Protein AF-A0A4R6TT66-F1 (afdb_monomer_lite)

Structure (mmCIF, N/CA/C/O backbone):
data_AF-A0A4R6TT66-F1
#
_entry.id   AF-A0A4R6TT66-F1
#
loop_
_atom_site.group_PDB
_atom_site.id
_atom_site.type_symbol
_atom_site.label_atom_id
_atom_site.label_alt_id
_atom_site.label_comp_id
_atom_site.label_asym_id
_atom_site.label_entity_id
_atom_site.label_seq_id
_atom_site.pdbx_PDB_ins_code
_atom_site.Cartn_x
_atom_site.Cartn_y
_atom_site.Cartn_z
_atom_site.occupancy
_atom_site.B_iso_or_equiv
_atom_site.auth_seq_id
_atom_site.auth_comp_id
_atom_site.auth_asym_id
_atom_site.auth_atom_id
_atom_site.pdbx_PDB_model_num
ATOM 1 N N . MET A 1 1 ? -16.537 2.246 38.470 1.00 36.31 1 MET A N 1
ATOM 2 C CA . MET A 1 1 ? -15.810 1.200 37.714 1.00 36.31 1 MET A CA 1
ATOM 3 C C . MET A 1 1 ? -15.263 1.857 36.453 1.00 36.31 1 MET A C 1
ATOM 5 O O . MET A 1 1 ? -16.054 2.228 35.597 1.00 36.31 1 MET A O 1
ATOM 9 N N . ALA A 1 2 ? -13.960 2.130 36.379 1.00 35.03 2 ALA A N 1
ATOM 10 C CA . ALA A 1 2 ? -13.367 2.776 35.207 1.00 35.03 2 ALA A CA 1
ATOM 11 C C . ALA A 1 2 ? -13.201 1.735 34.089 1.00 35.03 2 ALA A C 1
ATOM 13 O O . ALA A 1 2 ? -12.508 0.736 34.281 1.00 35.03 2 ALA A O 1
ATOM 14 N N . ARG A 1 3 ? -13.863 1.933 32.940 1.00 43.44 3 ARG A N 1
ATOM 15 C CA . ARG A 1 3 ? -13.581 1.149 31.731 1.00 43.44 3 ARG A CA 1
ATOM 16 C C . ARG A 1 3 ? -12.180 1.531 31.260 1.00 43.44 3 ARG A C 1
ATOM 18 O O . ARG A 1 3 ? -11.924 2.688 30.946 1.00 43.44 3 ARG A O 1
ATOM 25 N N . LYS A 1 4 ? -11.267 0.563 31.256 1.00 43.03 4 LYS A N 1
ATOM 26 C CA . LYS A 1 4 ? -9.950 0.702 30.640 1.00 43.03 4 LYS A CA 1
ATOM 27 C C . LYS A 1 4 ? -10.178 0.684 29.127 1.00 43.03 4 LYS A C 1
ATOM 29 O O . LYS A 1 4 ? -10.377 -0.384 28.556 1.00 43.03 4 LYS A O 1
ATOM 34 N N . ASN A 1 5 ? -10.255 1.858 28.505 1.00 47.84 5 ASN A N 1
ATOM 35 C CA . ASN A 1 5 ? -10.297 1.959 27.049 1.00 47.84 5 ASN A CA 1
ATOM 36 C C . ASN A 1 5 ? -8.962 1.412 26.530 1.00 47.84 5 ASN A C 1
ATOM 38 O O . ASN A 1 5 ? -7.898 1.939 26.855 1.00 47.84 5 ASN A O 1
ATOM 42 N N . HIS A 1 6 ? -9.003 0.292 25.814 1.00 52.06 6 HIS A N 1
ATOM 43 C CA . HIS A 1 6 ? -7.834 -0.200 25.104 1.00 52.06 6 HIS A CA 1
ATOM 44 C C . HIS A 1 6 ? -7.572 0.774 23.955 1.00 52.06 6 HIS A C 1
ATOM 46 O O . HIS A 1 6 ? -8.389 0.882 23.048 1.00 52.06 6 HIS A O 1
ATOM 52 N N . VAL A 1 7 ? -6.461 1.504 24.030 1.00 62.00 7 VAL A N 1
ATOM 53 C CA . VAL A 1 7 ? -5.964 2.369 22.953 1.00 62.00 7 VAL A CA 1
ATOM 54 C C . VAL A 1 7 ? -5.654 1.459 21.762 1.00 62.00 7 VAL A C 1
ATOM 56 O O . VAL A 1 7 ?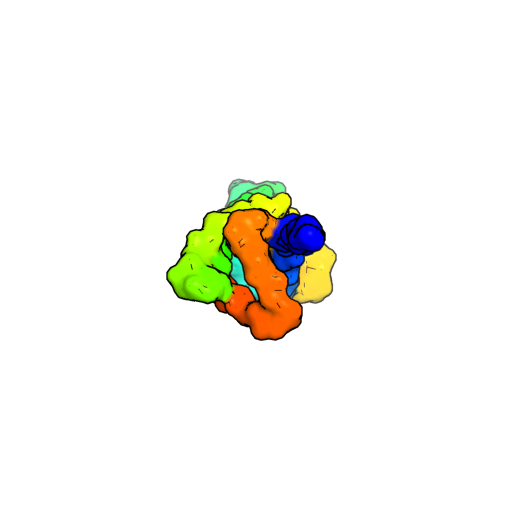 -4.687 0.697 21.788 1.00 62.00 7 VAL A O 1
ATOM 59 N N . GLY A 1 8 ? -6.543 1.449 20.770 1.00 74.88 8 GLY A N 1
ATOM 60 C CA . GLY A 1 8 ? -6.454 0.583 19.599 1.00 74.88 8 GLY A CA 1
ATOM 61 C C . GLY A 1 8 ? -5.654 1.251 18.492 1.00 74.88 8 GLY A C 1
ATOM 62 O O . GLY A 1 8 ? -6.249 1.759 17.545 1.00 74.88 8 GLY A O 1
ATOM 63 N N . VAL A 1 9 ? -4.325 1.276 18.621 1.00 85.69 9 VAL A N 1
ATOM 64 C CA . VAL A 1 9 ? -3.440 1.585 17.490 1.00 85.69 9 VAL A CA 1
ATOM 65 C C . VAL A 1 9 ? -3.181 0.292 16.731 1.00 85.69 9 VAL A C 1
ATOM 67 O O . VAL A 1 9 ? -2.760 -0.708 17.313 1.00 85.69 9 VAL A O 1
ATOM 70 N N . TYR A 1 10 ? -3.434 0.320 15.430 1.00 88.88 10 TYR A N 1
ATOM 71 C CA . TYR A 1 10 ? -3.273 -0.815 14.537 1.00 88.88 10 TYR A CA 1
ATOM 72 C C . TYR A 1 10 ? -2.259 -0.470 13.460 1.00 88.88 10 TYR A C 1
ATOM 74 O O . TYR A 1 10 ? -2.318 0.609 12.873 1.00 88.88 10 TYR A O 1
ATOM 82 N N . GLU A 1 11 ? -1.371 -1.416 13.169 1.00 93.25 11 GLU A N 1
ATOM 83 C CA . GLU A 1 11 ? -0.514 -1.389 11.992 1.00 93.25 11 GLU A CA 1
ATOM 84 C C . GLU A 1 11 ? -0.831 -2.599 11.117 1.00 93.25 11 GLU A C 1
ATOM 86 O O . GLU A 1 11 ? -0.987 -3.721 11.605 1.00 93.25 11 GLU A O 1
ATOM 91 N N . ILE A 1 12 ? -0.947 -2.357 9.815 1.00 94.06 12 ILE A N 1
ATOM 92 C CA . ILE A 1 12 ? -1.177 -3.384 8.811 1.00 94.06 12 ILE A CA 1
ATOM 93 C C . ILE A 1 12 ? -0.105 -3.290 7.732 1.00 94.06 12 ILE A C 1
ATOM 95 O O . ILE A 1 12 ? 0.129 -2.232 7.148 1.00 94.06 12 ILE A O 1
ATOM 99 N N . GLY A 1 13 ? 0.548 -4.420 7.480 1.00 93.94 13 GLY A N 1
ATOM 100 C CA . GLY A 1 13 ? 1.515 -4.585 6.405 1.00 93.94 13 GLY A CA 1
ATOM 101 C C . GLY A 1 13 ? 0.937 -5.432 5.281 1.00 93.94 13 GLY A C 1
ATOM 102 O O . GLY A 1 13 ? 0.315 -6.465 5.525 1.00 93.94 13 GLY A O 1
ATOM 103 N N . PHE A 1 14 ? 1.187 -5.009 4.049 1.00 93.50 14 PHE A N 1
ATOM 104 C CA . PHE A 1 14 ? 0.871 -5.748 2.838 1.00 93.50 14 PHE A CA 1
ATOM 105 C C . PHE A 1 14 ? 2.168 -6.190 2.172 1.00 93.50 14 PHE A C 1
ATOM 107 O O . PHE A 1 14 ? 3.144 -5.439 2.128 1.00 93.50 14 PHE A O 1
ATOM 114 N N . ARG A 1 15 ? 2.169 -7.412 1.641 1.00 93.38 15 ARG A N 1
ATOM 115 C CA . ARG A 1 15 ? 3.213 -7.905 0.745 1.00 93.38 15 ARG A CA 1
ATOM 116 C C . ARG A 1 15 ? 2.587 -8.135 -0.618 1.00 93.38 15 ARG A C 1
ATOM 118 O O . ARG A 1 15 ? 1.596 -8.860 -0.716 1.00 93.38 15 ARG A O 1
ATOM 125 N N . SER A 1 16 ? 3.176 -7.533 -1.638 1.00 93.56 16 SER A N 1
ATOM 126 C CA . SER A 1 16 ? 2.755 -7.741 -3.017 1.00 93.56 16 SER A CA 1
ATOM 127 C C . SER A 1 16 ? 3.370 -9.027 -3.563 1.00 93.56 16 SER A C 1
ATOM 129 O O . SER A 1 16 ? 4.426 -9.473 -3.109 1.00 93.56 16 SER A O 1
ATOM 131 N N . SER A 1 17 ? 2.694 -9.623 -4.540 1.00 91.56 17 SER A N 1
ATOM 132 C CA . SER A 1 17 ? 3.189 -10.771 -5.293 1.00 91.56 17 SER A CA 1
ATOM 133 C C . SER A 1 17 ? 2.924 -10.531 -6.772 1.00 91.56 17 SER A C 1
ATOM 135 O O . SER A 1 17 ? 1.815 -10.149 -7.151 1.00 91.56 17 SER A O 1
ATOM 137 N N . GLY A 1 18 ? 3.966 -10.678 -7.581 1.00 91.00 18 GLY A N 1
ATOM 138 C CA . GLY A 1 18 ? 3.940 -10.440 -9.017 1.00 91.00 18 GLY A CA 1
ATOM 139 C C . GLY A 1 18 ? 4.198 -11.693 -9.846 1.00 91.00 18 GLY A C 1
ATOM 140 O O . GLY A 1 18 ? 4.445 -12.781 -9.326 1.00 91.00 18 GLY A O 1
ATOM 141 N N . HIS A 1 19 ? 4.175 -11.516 -11.163 1.00 92.38 19 HIS A N 1
ATOM 142 C CA . HIS A 1 19 ? 4.609 -12.514 -12.132 1.00 92.38 19 HIS A CA 1
ATOM 143 C C . HIS A 1 19 ? 5.946 -12.096 -12.736 1.00 92.38 19 HIS A C 1
ATOM 145 O O . HIS A 1 19 ? 6.103 -10.958 -13.171 1.00 92.38 19 HIS A O 1
ATOM 151 N N . TYR A 1 20 ? 6.897 -13.026 -12.802 1.00 89.44 20 TYR A N 1
ATOM 152 C CA . TYR A 1 20 ? 8.265 -12.757 -13.238 1.00 89.44 20 TYR A CA 1
ATOM 153 C C . TYR A 1 20 ? 8.710 -13.799 -14.260 1.00 89.44 20 TYR A C 1
ATOM 155 O O . TYR A 1 20 ? 8.446 -14.991 -14.113 1.00 89.44 20 TYR A O 1
ATOM 163 N N . SER A 1 21 ? 9.390 -13.342 -15.305 1.00 89.69 21 SER A N 1
ATOM 164 C CA . SER A 1 21 ? 9.929 -14.172 -16.379 1.00 89.69 21 SER A CA 1
ATOM 165 C C . SER A 1 21 ? 11.199 -13.537 -16.943 1.00 89.69 21 SER A C 1
ATOM 167 O O . SER A 1 21 ? 11.502 -12.381 -16.649 1.00 89.69 21 SER A O 1
ATOM 169 N N . LEU A 1 22 ? 11.918 -14.270 -17.796 1.00 88.75 22 LEU A N 1
ATOM 170 C CA . LEU A 1 22 ? 13.087 -13.726 -18.495 1.00 88.75 22 LEU A CA 1
ATOM 171 C C . LEU A 1 22 ? 12.723 -12.549 -19.415 1.00 88.75 22 LEU A C 1
ATOM 173 O O . LEU A 1 22 ? 13.504 -11.619 -19.539 1.00 88.75 22 LEU A O 1
ATOM 177 N N . THR A 1 23 ? 11.518 -12.550 -19.989 1.00 91.75 23 THR A N 1
ATOM 178 C CA . THR A 1 23 ? 11.064 -11.524 -20.944 1.00 91.75 23 THR A CA 1
ATOM 179 C C . THR A 1 23 ? 10.435 -10.292 -20.283 1.00 91.75 23 THR A C 1
ATOM 181 O O . THR A 1 23 ? 10.089 -9.319 -20.958 1.00 91.75 23 THR A O 1
ATOM 184 N N . GLY A 1 24 ? 10.219 -10.324 -18.965 1.00 91.69 24 GLY A N 1
ATOM 185 C CA . GLY A 1 24 ? 9.571 -9.234 -18.242 1.00 91.69 24 GLY A CA 1
ATOM 186 C C . GLY A 1 24 ? 8.901 -9.655 -16.939 1.00 91.69 24 GLY A C 1
ATOM 187 O O . GLY A 1 24 ? 8.887 -10.831 -16.568 1.00 91.69 24 GLY A O 1
ATOM 188 N N . ALA A 1 25 ? 8.319 -8.672 -16.258 1.00 92.31 25 ALA A N 1
ATOM 189 C CA . ALA A 1 25 ? 7.659 -8.845 -14.973 1.00 92.31 25 ALA A CA 1
ATOM 190 C C . ALA A 1 25 ? 6.457 -7.907 -14.806 1.00 92.31 25 ALA A C 1
ATOM 192 O O . ALA A 1 25 ? 6.445 -6.798 -15.346 1.00 92.31 25 ALA A O 1
ATOM 193 N N . THR A 1 26 ? 5.470 -8.331 -14.017 1.00 94.50 26 THR A N 1
ATOM 194 C CA . THR A 1 26 ? 4.335 -7.509 -13.587 1.00 94.50 26 THR A CA 1
ATOM 195 C C . THR A 1 26 ? 4.131 -7.605 -12.080 1.00 94.50 26 THR A C 1
ATOM 197 O O . THR A 1 26 ? 4.253 -8.678 -11.494 1.00 94.50 26 THR A O 1
ATOM 200 N N . LEU A 1 27 ? 3.815 -6.481 -11.437 1.00 95.44 27 LEU A N 1
ATOM 201 C CA . LEU A 1 27 ? 3.540 -6.415 -10.003 1.00 95.44 27 LEU A CA 1
ATOM 202 C C . LEU A 1 27 ? 2.460 -5.373 -9.719 1.00 95.44 27 LEU A C 1
ATOM 204 O O . LEU A 1 27 ? 2.688 -4.174 -9.892 1.00 95.44 27 LEU A O 1
ATOM 208 N N . ILE A 1 28 ? 1.310 -5.824 -9.217 1.00 96.06 28 ILE A N 1
ATOM 209 C CA . ILE A 1 28 ? 0.300 -4.927 -8.652 1.00 96.06 28 ILE A CA 1
ATOM 210 C C . IL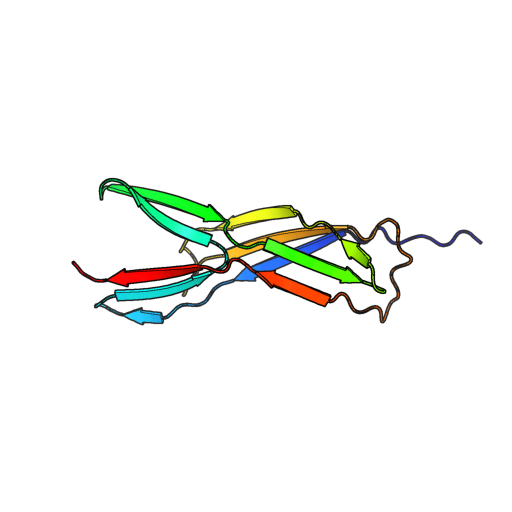E A 1 28 ? 0.698 -4.633 -7.207 1.00 96.06 28 ILE A C 1
ATOM 212 O O . ILE A 1 28 ? 0.766 -5.547 -6.386 1.00 96.06 28 ILE A O 1
ATOM 216 N N . SER A 1 29 ? 0.965 -3.366 -6.903 1.00 96.62 29 SER A N 1
ATOM 217 C CA . SER A 1 29 ? 1.443 -2.934 -5.589 1.00 96.62 29 SER A CA 1
ATOM 218 C C . SER A 1 29 ? 0.869 -1.576 -5.186 1.00 96.62 29 SER A C 1
ATOM 220 O O . SER A 1 29 ? 0.388 -0.809 -6.015 1.00 96.62 29 SER A O 1
ATOM 222 N N . GLY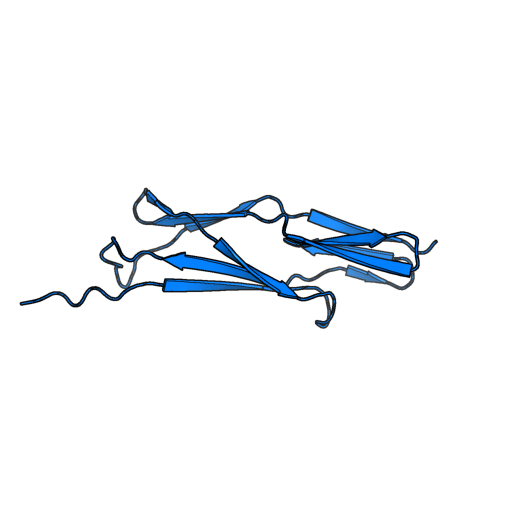 A 1 30 ? 0.934 -1.258 -3.893 1.00 96.31 30 GLY A N 1
ATOM 223 C CA . GLY A 1 30 ? 0.751 0.098 -3.389 1.00 96.31 30 GLY A CA 1
ATOM 224 C C . GLY A 1 30 ? 1.937 1.034 -3.632 1.00 96.31 30 GLY A C 1
ATOM 225 O O . GLY A 1 30 ? 1.855 2.211 -3.274 1.00 96.31 30 GLY A O 1
ATOM 226 N N . VAL A 1 31 ? 3.019 0.537 -4.229 1.00 96.50 31 VAL A N 1
ATOM 227 C CA . VAL A 1 31 ? 4.214 1.297 -4.592 1.00 96.50 31 VAL A CA 1
ATOM 228 C C . VAL A 1 31 ? 4.390 1.273 -6.106 1.00 96.50 31 VAL A C 1
ATOM 230 O O . VAL A 1 31 ? 4.365 0.225 -6.751 1.00 96.50 31 VAL A O 1
ATOM 233 N N . GLN A 1 32 ? 4.597 2.453 -6.676 1.00 96.19 32 GLN A N 1
ATOM 234 C CA . GLN A 1 32 ? 5.084 2.607 -8.036 1.00 96.19 32 GLN A CA 1
ATOM 235 C C . GLN A 1 32 ? 6.611 2.630 -8.020 1.00 96.19 32 GLN A C 1
ATOM 237 O O . GLN A 1 32 ? 7.212 3.478 -7.357 1.00 96.19 32 GLN A O 1
ATOM 242 N N . HIS A 1 33 ? 7.231 1.757 -8.802 1.00 93.94 33 HIS A N 1
ATOM 243 C CA . HIS A 1 33 ? 8.668 1.709 -9.028 1.00 93.94 33 HIS A CA 1
ATOM 244 C C . HIS A 1 33 ? 9.007 2.277 -10.406 1.00 93.94 33 HIS A C 1
ATOM 246 O O . HIS A 1 33 ? 8.374 1.941 -11.407 1.00 93.94 33 HIS A O 1
ATOM 252 N N . LYS A 1 34 ? 10.029 3.132 -10.476 1.00 91.75 34 LYS A N 1
ATOM 253 C CA . LYS A 1 34 ? 10.454 3.766 -11.726 1.00 91.75 34 LYS A CA 1
ATOM 254 C C . LYS A 1 34 ? 11.972 3.829 -11.834 1.00 91.75 34 LYS A C 1
ATOM 256 O O . LYS A 1 34 ? 12.640 4.287 -10.910 1.00 91.75 34 LYS A O 1
ATOM 261 N N . THR A 1 35 ? 12.498 3.450 -12.994 1.00 88.50 35 THR A N 1
ATOM 262 C CA . THR A 1 35 ? 13.893 3.704 -13.374 1.00 88.50 35 THR A CA 1
ATOM 263 C C . THR A 1 35 ? 14.052 5.157 -13.818 1.00 88.50 35 THR A C 1
ATOM 265 O O . THR A 1 35 ? 13.238 5.680 -14.583 1.00 88.50 35 THR A O 1
ATOM 268 N N . VAL A 1 36 ? 15.095 5.821 -13.333 1.00 88.69 36 VAL A N 1
ATOM 269 C CA . VAL A 1 36 ? 15.455 7.197 -13.672 1.00 88.69 36 VAL A CA 1
ATOM 270 C C . VAL A 1 36 ? 16.823 7.170 -14.351 1.00 88.69 36 VAL A C 1
ATOM 272 O O . VAL A 1 36 ? 17.799 6.701 -13.765 1.00 88.69 36 VAL A O 1
ATOM 275 N N . ASN A 1 37 ? 16.874 7.674 -15.587 1.00 86.75 37 ASN A N 1
ATOM 276 C CA . ASN A 1 37 ? 18.084 7.777 -16.412 1.00 86.75 37 ASN A CA 1
ATOM 277 C C . ASN A 1 37 ? 18.865 6.457 -16.562 1.00 86.75 37 ASN A C 1
ATOM 279 O O . ASN A 1 37 ? 20.085 6.481 -16.589 1.00 86.75 37 ASN A O 1
ATOM 283 N N . ASP A 1 38 ? 18.174 5.316 -16.611 1.00 81.75 38 ASP A N 1
ATOM 284 C CA . ASP A 1 38 ? 18.732 3.960 -16.791 1.00 81.75 38 ASP A CA 1
ATOM 285 C C . ASP A 1 38 ? 19.724 3.454 -15.726 1.00 81.75 38 ASP A C 1
ATOM 287 O O . ASP A 1 38 ? 20.054 2.272 -15.715 1.00 81.75 38 ASP A O 1
ATOM 291 N N . GLU A 1 39 ? 20.128 4.300 -14.781 1.00 83.19 39 GLU A N 1
ATOM 292 C CA . GLU A 1 39 ? 21.164 3.996 -13.785 1.00 83.19 39 GLU A CA 1
ATOM 293 C C . GLU A 1 39 ? 20.656 4.071 -12.340 1.00 83.19 39 GLU A C 1
ATOM 295 O O . GLU A 1 39 ? 21.318 3.609 -11.412 1.00 83.19 39 GLU A O 1
ATOM 300 N N . SER A 1 40 ? 19.472 4.649 -12.121 1.00 86.56 40 SER A N 1
ATOM 301 C CA . SER A 1 40 ? 18.901 4.823 -10.785 1.00 86.56 40 SER A CA 1
ATOM 302 C C . SER A 1 40 ? 17.442 4.390 -10.727 1.00 86.56 40 SER A C 1
ATOM 304 O O . SER A 1 40 ? 16.771 4.254 -11.750 1.00 86.56 40 SER A O 1
ATOM 306 N N . PHE A 1 41 ? 16.932 4.159 -9.519 1.00 88.00 41 PHE A N 1
ATOM 307 C CA . PHE A 1 41 ? 15.534 3.817 -9.292 1.00 88.00 41 PHE A CA 1
ATOM 308 C C . PHE A 1 41 ? 14.932 4.716 -8.216 1.00 88.00 41 PHE A C 1
ATOM 310 O O . PHE A 1 41 ? 15.597 5.125 -7.266 1.00 88.00 41 PHE A O 1
ATOM 317 N N . THR A 1 42 ? 13.649 5.015 -8.367 1.00 92.69 42 THR A N 1
ATOM 318 C CA . THR A 1 42 ? 12.840 5.705 -7.368 1.00 92.69 42 THR A CA 1
ATOM 319 C C . THR A 1 42 ? 11.555 4.931 -7.134 1.00 92.69 42 THR A C 1
ATOM 321 O O . THR A 1 42 ? 11.111 4.153 -7.982 1.00 92.69 42 THR A O 1
ATOM 324 N N . SER A 1 43 ? 10.976 5.114 -5.955 1.00 94.38 43 SER A N 1
ATOM 325 C CA . SER A 1 43 ? 9.729 4.476 -5.560 1.00 94.38 43 SER A CA 1
ATOM 326 C C . SER A 1 43 ? 8.812 5.500 -4.910 1.00 94.38 43 SER A C 1
ATOM 328 O O . SER A 1 43 ? 9.262 6.379 -4.176 1.00 94.38 43 SER A O 1
ATOM 330 N N . THR A 1 44 ? 7.520 5.422 -5.201 1.00 94.88 44 THR A N 1
ATOM 331 C CA . THR A 1 44 ? 6.507 6.315 -4.633 1.00 94.88 44 THR A CA 1
ATOM 332 C C . THR A 1 44 ? 5.321 5.489 -4.171 1.00 94.88 44 THR A C 1
ATOM 334 O O . THR A 1 44 ? 4.775 4.708 -4.944 1.00 94.88 44 THR A O 1
ATOM 337 N N . VAL A 1 45 ? 4.911 5.662 -2.914 1.00 95.56 45 VAL A N 1
ATOM 338 C CA . VAL A 1 45 ? 3.685 5.039 -2.402 1.00 95.56 45 VAL A CA 1
ATOM 339 C C . VAL A 1 45 ? 2.490 5.733 -3.049 1.00 95.56 45 VAL A C 1
ATOM 341 O O . VAL A 1 45 ? 2.277 6.929 -2.855 1.00 95.56 45 VAL A O 1
ATOM 344 N N . THR A 1 46 ? 1.721 4.985 -3.834 1.00 96.81 46 THR A N 1
ATOM 345 C CA . THR A 1 46 ? 0.500 5.458 -4.500 1.00 96.81 46 THR A CA 1
ATOM 346 C C . THR A 1 46 ? -0.759 4.979 -3.786 1.00 96.81 46 THR A C 1
ATOM 348 O O . THR A 1 46 ? -1.809 5.620 -3.900 1.00 96.81 46 THR A O 1
ATOM 351 N N . ALA A 1 47 ? -0.659 3.877 -3.032 1.00 96.75 47 ALA A N 1
ATOM 352 C CA . ALA A 1 47 ? -1.785 3.322 -2.303 1.00 96.75 47 ALA A CA 1
ATOM 353 C C . ALA A 1 47 ? -2.308 4.280 -1.233 1.00 96.75 47 ALA A C 1
ATOM 355 O O . ALA A 1 47 ? -1.562 4.938 -0.506 1.00 96.75 47 ALA A O 1
ATOM 356 N N . LYS A 1 48 ? -3.630 4.286 -1.097 1.00 95.69 48 LYS A N 1
ATOM 357 C CA . LYS A 1 48 ? -4.356 4.943 -0.016 1.00 95.69 48 LYS A CA 1
ATOM 358 C C . LYS A 1 48 ? -5.249 3.914 0.648 1.00 95.69 48 LYS A C 1
ATOM 360 O O . LYS A 1 48 ? -5.947 3.168 -0.040 1.00 95.69 48 LYS A O 1
ATOM 365 N N . LEU A 1 49 ? -5.249 3.910 1.973 1.00 95.56 49 LEU A N 1
ATOM 366 C CA . LEU A 1 49 ? -6.096 3.043 2.777 1.00 95.56 49 LEU A CA 1
ATOM 367 C C . LEU A 1 49 ? -7.097 3.899 3.556 1.00 95.56 49 LEU A C 1
ATOM 369 O O . LEU A 1 49 ? -6.739 4.941 4.105 1.00 95.56 49 LEU A O 1
ATOM 373 N N . THR A 1 50 ? -8.347 3.458 3.612 1.00 95.38 50 THR A N 1
ATOM 374 C CA . THR A 1 50 ? -9.372 4.018 4.500 1.00 95.38 50 THR A CA 1
ATOM 375 C C . THR A 1 50 ? -9.893 2.922 5.413 1.00 95.38 50 THR A C 1
ATOM 377 O O . THR A 1 50 ? -10.142 1.811 4.941 1.00 95.38 50 THR A O 1
ATOM 380 N N . ALA A 1 51 ? -10.083 3.236 6.692 1.00 93.62 51 ALA A N 1
ATOM 381 C CA . ALA A 1 51 ? -10.700 2.338 7.663 1.00 93.62 51 ALA A CA 1
ATOM 382 C C . ALA A 1 51 ? -12.090 2.856 7.996 1.00 93.62 51 ALA A C 1
ATOM 384 O O . ALA A 1 51 ? -12.253 4.045 8.252 1.00 93.62 51 ALA A O 1
ATOM 385 N N . GLU A 1 52 ? -13.066 1.963 8.030 1.00 94.25 52 GLU A N 1
ATOM 386 C CA . GLU A 1 52 ? -14.409 2.237 8.515 1.00 94.25 52 GLU A CA 1
ATOM 387 C C . GLU A 1 52 ? -14.716 1.323 9.702 1.00 94.25 52 GLU A C 1
ATOM 389 O O . GLU A 1 52 ? -14.524 0.107 9.631 1.00 94.25 52 GLU A O 1
ATOM 394 N N . TYR A 1 53 ? -15.189 1.908 10.796 1.00 92.56 53 TYR A N 1
ATOM 395 C CA . TYR A 1 53 ? -15.613 1.189 11.993 1.00 92.56 53 TYR A CA 1
ATOM 396 C C . TYR A 1 53 ? -16.876 1.847 12.549 1.00 92.56 53 TYR A C 1
ATOM 398 O O . TYR A 1 53 ? -16.913 3.065 12.703 1.00 92.56 53 TYR A O 1
ATOM 406 N N . GLU A 1 54 ? -17.927 1.055 12.793 1.00 91.06 54 GLU A N 1
ATOM 407 C CA . GLU A 1 54 ? -19.226 1.533 13.3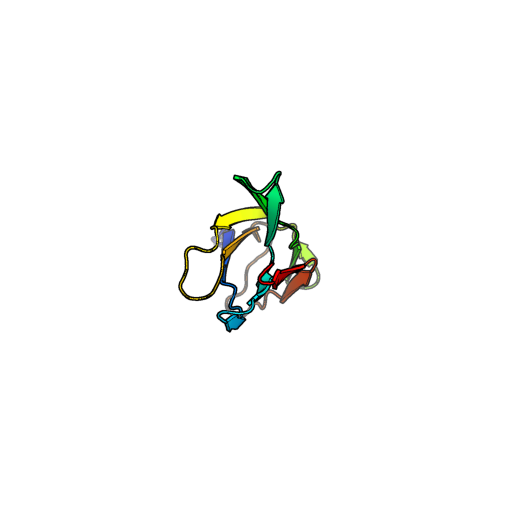11 1.00 91.06 54 GLU A CA 1
ATOM 408 C C . GLU A 1 54 ? -19.779 2.754 12.526 1.00 91.06 54 GLU A C 1
ATOM 410 O O . GLU A 1 54 ? -20.313 3.706 13.093 1.00 91.06 54 GLU A O 1
ATOM 415 N N . GLY A 1 55 ? -19.617 2.747 11.192 1.00 91.25 55 GLY A N 1
ATOM 416 C CA . GLY A 1 55 ? -20.099 3.800 10.284 1.00 91.25 55 GLY A CA 1
ATOM 417 C C . GLY A 1 55 ? -19.251 5.080 10.241 1.00 91.25 55 GLY A C 1
ATOM 418 O O . GLY A 1 55 ? -19.643 6.044 9.584 1.00 91.25 55 GLY A O 1
ATOM 419 N N . LYS A 1 56 ? -18.100 5.112 10.921 1.00 91.50 56 LYS A N 1
ATOM 420 C CA . LYS A 1 56 ? -17.157 6.239 10.919 1.00 91.50 56 LYS A CA 1
ATOM 421 C C . LYS A 1 56 ? -15.909 5.897 10.118 1.00 91.50 56 LYS A C 1
ATOM 423 O O . LYS A 1 56 ? -15.378 4.796 10.245 1.00 91.50 56 LYS A O 1
ATOM 428 N N . THR A 1 57 ? -15.407 6.860 9.349 1.00 91.81 57 THR A N 1
ATOM 429 C CA . THR A 1 57 ? -14.161 6.719 8.584 1.00 91.81 57 THR A CA 1
ATOM 430 C C . THR A 1 57 ? -12.980 7.305 9.348 1.00 91.81 57 THR A C 1
ATOM 432 O O . THR A 1 57 ? -13.019 8.457 9.779 1.00 91.81 57 THR A O 1
ATOM 435 N N . TYR A 1 58 ? -11.897 6.542 9.441 1.00 90.06 58 TYR A N 1
ATOM 436 C CA . TYR A 1 58 ? -10.665 6.920 10.122 1.00 90.06 58 TYR A CA 1
ATOM 437 C C . TYR A 1 58 ? -9.574 7.234 9.108 1.00 90.06 58 TYR A C 1
ATOM 439 O O . TYR A 1 58 ? -9.407 6.548 8.092 1.00 90.06 58 TYR A O 1
ATOM 447 N N . LYS A 1 59 ? -8.815 8.294 9.397 1.00 83.25 59 LYS A N 1
ATOM 448 C CA . LYS A 1 59 ? -7.622 8.632 8.624 1.00 83.25 59 LYS A CA 1
ATOM 449 C C . LYS A 1 59 ? -6.539 7.603 8.913 1.00 83.25 59 LYS A C 1
ATOM 451 O O . LYS A 1 59 ? -6.259 7.297 10.068 1.00 83.25 59 LYS A O 1
ATOM 456 N N . ILE A 1 60 ? -5.912 7.129 7.848 1.00 93.00 60 ILE A N 1
ATOM 457 C CA . ILE A 1 60 ? -4.808 6.183 7.910 1.00 93.00 60 ILE A CA 1
ATOM 458 C C . ILE A 1 60 ? -3.556 6.865 7.373 1.00 93.00 60 ILE A C 1
ATOM 460 O O . ILE A 1 60 ? -3.616 7.605 6.388 1.00 93.00 60 ILE A O 1
ATOM 464 N N . GLN A 1 61 ? -2.425 6.617 8.024 1.00 92.44 61 GLN A N 1
ATOM 465 C CA . GLN A 1 61 ? -1.122 7.109 7.598 1.00 92.44 61 GLN A CA 1
ATOM 466 C C . GLN A 1 61 ? -0.294 5.960 7.030 1.00 92.44 61 GLN A C 1
ATOM 468 O O . GLN A 1 61 ? -0.241 4.882 7.614 1.00 92.44 61 GLN A O 1
ATOM 473 N N . SER A 1 62 ? 0.355 6.192 5.888 1.00 94.88 62 SER A N 1
ATOM 474 C CA . SER A 1 62 ? 1.391 5.285 5.384 1.00 94.88 62 SER A CA 1
ATOM 475 C C . SER A 1 62 ? 2.565 5.299 6.360 1.00 94.88 62 SER A C 1
ATOM 477 O O . SER A 1 62 ? 3.067 6.376 6.677 1.00 94.88 62 SER A O 1
ATOM 479 N N . THR A 1 63 ? 3.015 4.129 6.809 1.00 95.31 63 THR A N 1
ATOM 480 C CA . THR A 1 63 ? 4.157 4.008 7.733 1.00 95.31 63 THR A CA 1
ATOM 481 C C . THR A 1 63 ? 5.452 3.646 7.021 1.00 95.31 63 THR A C 1
ATOM 483 O O . THR A 1 63 ? 6.527 4.001 7.497 1.00 95.31 63 THR A O 1
ATOM 486 N N . GLY A 1 64 ? 5.378 3.020 5.846 1.00 93.38 64 GLY A N 1
ATOM 487 C CA . GLY A 1 64 ? 6.573 2.722 5.069 1.00 93.38 64 GLY A CA 1
ATOM 488 C C . GLY A 1 64 ? 6.332 1.801 3.885 1.00 93.38 64 GLY A C 1
ATOM 489 O O . GLY A 1 64 ? 5.208 1.387 3.599 1.00 93.38 64 GLY A O 1
ATOM 490 N N . TYR A 1 65 ? 7.427 1.498 3.196 1.00 94.75 65 TYR A N 1
ATOM 491 C CA . TYR A 1 65 ? 7.494 0.488 2.152 1.00 94.75 65 TYR A CA 1
ATOM 492 C C . TYR A 1 65 ? 8.892 -0.135 2.098 1.00 94.75 65 TYR A C 1
ATOM 494 O O . TYR A 1 65 ? 9.859 0.440 2.600 1.00 94.75 65 TYR A O 1
ATOM 502 N N . CYS A 1 66 ? 9.002 -1.310 1.486 1.00 90.62 66 CYS A N 1
ATOM 503 C CA . CYS A 1 66 ? 10.276 -1.920 1.123 1.00 90.62 66 CYS A CA 1
ATOM 504 C C . CYS A 1 66 ? 10.402 -2.045 -0.398 1.00 90.62 66 CYS A C 1
ATOM 506 O O . CYS A 1 66 ? 9.409 -1.983 -1.112 1.00 90.62 66 CYS A O 1
ATOM 508 N N . GLY A 1 67 ? 11.630 -2.186 -0.903 1.00 87.56 67 GLY A N 1
ATOM 509 C CA . GLY A 1 67 ? 11.871 -2.433 -2.328 1.00 87.56 67 GLY A CA 1
ATOM 510 C C . GLY A 1 67 ? 11.503 -3.858 -2.758 1.00 87.56 67 GLY A C 1
ATOM 511 O O . GLY A 1 67 ? 11.011 -4.654 -1.956 1.00 87.56 67 GLY A O 1
ATOM 512 N N . LEU A 1 68 ? 11.826 -4.193 -4.010 1.00 85.75 68 LEU A N 1
ATOM 513 C CA . LEU A 1 68 ? 11.654 -5.513 -4.640 1.00 85.75 68 LEU A CA 1
ATOM 514 C C . LEU A 1 68 ? 12.638 -6.566 -4.088 1.00 85.75 68 LEU A C 1
ATOM 516 O O . LEU A 1 68 ? 13.369 -7.217 -4.827 1.00 85.75 68 LEU A O 1
ATOM 520 N N . ASN A 1 69 ? 12.704 -6.691 -2.766 1.00 73.62 69 ASN A N 1
ATOM 521 C CA . ASN A 1 69 ? 13.710 -7.486 -2.064 1.00 73.62 69 ASN A CA 1
ATOM 522 C C . ASN A 1 69 ? 13.138 -8.806 -1.531 1.00 73.62 69 ASN A C 1
ATOM 524 O O . ASN A 1 69 ? 13.888 -9.658 -1.056 1.00 73.62 69 ASN A O 1
ATOM 528 N N . TYR A 1 70 ? 11.812 -8.970 -1.556 1.00 61.25 70 TYR A N 1
ATOM 529 C CA . TYR A 1 70 ? 11.158 -10.195 -1.119 1.00 61.25 70 TYR A CA 1
ATOM 530 C C . TYR A 1 70 ? 10.759 -11.042 -2.306 1.00 61.25 70 TYR A C 1
ATOM 532 O O . TYR A 1 70 ? 10.405 -10.508 -3.345 1.00 61.25 70 TYR A O 1
ATOM 540 N N . LYS A 1 71 ? 10.821 -12.360 -2.090 1.00 64.19 71 LYS A N 1
ATOM 541 C CA . LYS A 1 71 ? 10.820 -13.453 -3.070 1.00 64.19 71 LYS A CA 1
ATOM 542 C C . LYS A 1 71 ? 9.931 -13.304 -4.310 1.00 64.19 71 LYS A C 1
ATOM 544 O O . LYS A 1 71 ? 10.294 -13.933 -5.284 1.00 64.19 71 LYS A O 1
ATOM 549 N N . ASP A 1 72 ? 8.889 -12.467 -4.301 1.00 74.25 72 ASP A N 1
ATOM 550 C CA . ASP A 1 72 ? 8.061 -12.146 -5.472 1.00 74.25 72 ASP A CA 1
ATOM 551 C C . ASP A 1 72 ? 7.444 -10.724 -5.432 1.00 74.25 72 ASP A C 1
ATOM 553 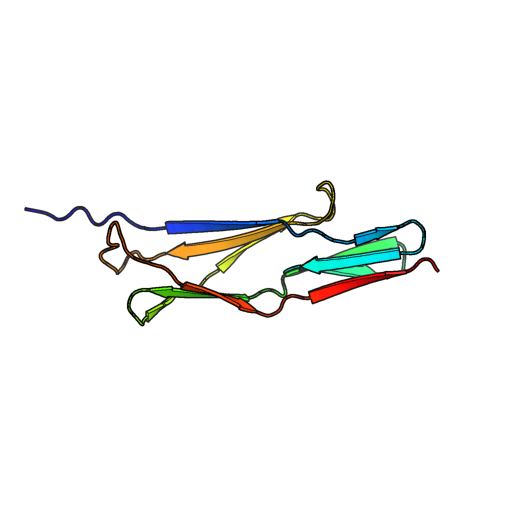O O . ASP A 1 72 ? 6.372 -10.509 -5.995 1.00 74.25 72 ASP A O 1
ATOM 557 N N . GLY A 1 73 ? 8.034 -9.749 -4.729 1.00 89.56 73 GLY A N 1
ATOM 558 C CA . GLY A 1 73 ? 7.461 -8.401 -4.669 1.00 89.56 73 GLY A CA 1
ATOM 559 C C . GLY A 1 73 ? 8.008 -7.483 -3.581 1.00 89.56 73 GLY A C 1
ATOM 560 O O . GLY A 1 73 ? 9.007 -7.758 -2.909 1.00 89.56 73 GLY A O 1
ATOM 561 N N . ASP A 1 74 ? 7.323 -6.358 -3.424 1.00 94.69 74 ASP A N 1
ATOM 562 C CA . ASP A 1 74 ? 7.588 -5.343 -2.415 1.00 94.69 74 ASP A CA 1
ATOM 563 C C . ASP A 1 74 ? 6.672 -5.501 -1.187 1.00 94.69 74 ASP A C 1
ATOM 565 O O . ASP A 1 74 ? 5.942 -6.486 -1.013 1.00 94.69 74 ASP A O 1
ATOM 569 N N . CYS A 1 75 ? 6.735 -4.517 -0.297 1.00 94.56 75 CYS A N 1
ATOM 570 C CA . CYS A 1 75 ? 5.814 -4.391 0.814 1.00 94.56 75 CYS A CA 1
ATOM 571 C C . CYS A 1 75 ? 5.515 -2.930 1.097 1.00 94.56 75 CYS A C 1
ATOM 573 O O . CYS A 1 75 ? 6.332 -2.056 0.814 1.00 94.56 75 CYS A O 1
ATOM 575 N N . PHE A 1 76 ? 4.361 -2.675 1.695 1.00 95.50 76 PHE A N 1
ATOM 576 C CA . PHE A 1 76 ? 3.946 -1.349 2.129 1.00 95.50 76 PHE A CA 1
ATOM 577 C C . PHE A 1 76 ? 3.015 -1.470 3.333 1.00 95.50 76 PHE A C 1
ATOM 579 O O . PHE A 1 76 ? 2.319 -2.475 3.498 1.00 95.50 76 PHE A O 1
ATOM 586 N N . SER A 1 77 ? 3.036 -0.472 4.209 1.00 96.62 77 SER A N 1
ATOM 587 C CA . SER A 1 77 ? 2.365 -0.544 5.504 1.00 96.62 77 SER A CA 1
ATOM 588 C C . SER A 1 77 ? 1.657 0.748 5.872 1.00 96.62 77 SER A C 1
ATOM 590 O O . SER A 1 77 ? 1.998 1.843 5.417 1.00 96.62 77 SER A O 1
ATOM 592 N N . PHE A 1 78 ? 0.645 0.593 6.714 1.00 96.69 78 PHE A N 1
ATOM 593 C CA . PHE A 1 78 ? -0.233 1.657 7.154 1.00 96.69 78 PHE A CA 1
ATOM 594 C C . PHE A 1 78 ? -0.554 1.518 8.639 1.00 96.69 78 PHE A C 1
ATOM 596 O O . PHE A 1 78 ? -0.712 0.401 9.130 1.00 96.69 78 PHE A O 1
ATOM 603 N N . ALA A 1 79 ? -0.749 2.642 9.326 1.00 94.19 79 ALA A N 1
ATOM 604 C CA . ALA A 1 79 ? -1.218 2.673 10.705 1.00 94.19 79 ALA A CA 1
ATOM 605 C C . ALA A 1 79 ? -2.414 3.609 10.892 1.00 94.19 79 ALA A C 1
ATOM 607 O O . ALA A 1 79 ? -2.547 4.636 10.218 1.00 94.19 79 ALA A O 1
ATOM 608 N N . PHE A 1 80 ? -3.290 3.238 11.822 1.00 91.94 80 PHE A N 1
ATOM 609 C CA . PHE A 1 80 ? -4.450 4.026 12.226 1.00 91.94 80 PHE A CA 1
ATOM 610 C C . PHE A 1 80 ? -4.798 3.776 13.693 1.00 91.94 80 PHE A C 1
ATOM 612 O O . PHE A 1 80 ? -4.417 2.759 14.271 1.00 91.94 80 PHE A O 1
ATOM 619 N N . SER A 1 81 ? -5.527 4.717 14.291 1.00 89.00 81 SER A N 1
ATOM 620 C CA . SER A 1 81 ? -5.967 4.644 15.683 1.00 89.00 81 SER A CA 1
ATOM 621 C C . SER A 1 81 ? -7.488 4.732 15.780 1.00 89.00 81 SER A C 1
ATOM 623 O O . SER A 1 81 ? -8.118 5.511 15.061 1.00 89.00 81 SER A O 1
ATOM 625 N N . LEU A 1 82 ? -8.057 3.923 16.675 1.00 87.00 82 LEU A N 1
ATOM 626 C CA . LEU A 1 82 ? -9.464 3.952 17.086 1.00 87.00 82 LEU A CA 1
ATOM 627 C C . LEU A 1 82 ? -9.625 4.485 18.525 1.00 87.00 82 LEU A C 1
ATOM 629 O O . LEU A 1 82 ? -10.572 4.117 19.210 1.00 87.00 82 LEU A O 1
ATOM 633 N N . GLU A 1 83 ? -8.684 5.302 19.010 1.00 77.12 83 GLU A N 1
ATOM 634 C CA . GLU A 1 83 ? -8.600 5.777 20.407 1.00 77.12 83 GLU A CA 1
ATOM 635 C C . GLU A 1 83 ? -9.882 6.394 20.983 1.00 77.12 83 GLU A C 1
ATOM 637 O O . GLU A 1 83 ? -10.144 6.241 22.178 1.00 77.12 83 GLU A O 1
ATOM 642 N N . ASP A 1 84 ? -10.697 7.028 20.140 1.00 73.25 84 ASP A N 1
ATOM 643 C CA . ASP A 1 84 ? -11.952 7.663 20.551 1.00 73.25 84 ASP A CA 1
ATOM 644 C C . ASP A 1 84 ? -13.152 6.700 20.573 1.00 73.25 84 ASP A C 1
ATOM 646 O O . ASP A 1 84 ? -14.251 7.085 20.980 1.00 73.25 84 ASP A O 1
ATOM 650 N N . GLU A 1 85 ? -12.972 5.438 20.168 1.00 74.88 85 GLU A N 1
ATOM 651 C CA . GLU A 1 85 ? -14.050 4.455 20.122 1.00 74.88 85 GLU A CA 1
ATOM 652 C C . GLU A 1 85 ? -13.900 3.353 21.175 1.00 74.88 85 GLU A C 1
ATOM 654 O O . GLU A 1 85 ? -12.814 2.805 21.389 1.00 74.88 85 GLU A O 1
ATOM 659 N N . PRO A 1 86 ? -15.011 2.911 21.790 1.00 77.50 86 PRO A N 1
ATOM 660 C CA . PRO A 1 86 ? -15.024 1.671 22.546 1.00 77.50 86 PRO A CA 1
ATOM 661 C C . PRO A 1 86 ? -14.879 0.491 21.572 1.00 77.50 86 PRO A C 1
ATOM 663 O O . PRO A 1 86 ? -15.870 -0.036 21.060 1.00 77.50 86 PRO A O 1
ATOM 666 N N . VAL A 1 87 ? -13.639 0.072 21.310 1.00 78.88 87 VAL A N 1
ATOM 667 C CA . VAL A 1 87 ? -13.355 -1.089 20.458 1.00 78.88 87 VAL A CA 1
ATOM 668 C C . VAL A 1 87 ? -14.000 -2.334 21.068 1.00 78.88 87 VAL A C 1
ATOM 670 O O . VAL A 1 87 ? -13.687 -2.746 22.190 1.00 78.88 87 VAL A O 1
ATOM 673 N N . ARG A 1 88 ? -14.933 -2.933 20.327 1.00 82.19 88 ARG A N 1
ATOM 674 C CA . ARG A 1 88 ? -15.647 -4.146 20.732 1.00 82.19 88 ARG A CA 1
ATOM 675 C C . ARG A 1 88 ? -14.795 -5.357 20.374 1.00 82.19 88 ARG A C 1
ATOM 677 O O . ARG A 1 88 ? -14.114 -5.362 19.354 1.00 82.19 88 ARG A O 1
ATOM 684 N N . LYS A 1 89 ? -14.848 -6.407 21.196 1.00 80.06 89 LYS A N 1
ATOM 685 C CA . LYS A 1 89 ? -14.074 -7.643 20.973 1.00 80.06 89 LYS A CA 1
ATOM 686 C C . LYS A 1 89 ? -14.411 -8.317 19.632 1.00 80.06 89 LYS A C 1
ATOM 688 O O . LYS A 1 89 ? -13.565 -8.984 19.053 1.00 80.06 89 LYS A O 1
ATOM 693 N N . ASP A 1 90 ? -15.643 -8.148 19.176 1.00 86.38 90 ASP A N 1
ATOM 694 C CA . ASP A 1 90 ? -16.229 -8.651 17.933 1.00 86.38 90 ASP A CA 1
ATOM 695 C C . ASP A 1 90 ? -16.437 -7.546 16.881 1.00 86.38 90 ASP A C 1
ATOM 697 O O . ASP A 1 90 ? -17.112 -7.755 15.874 1.00 86.38 90 ASP A O 1
ATOM 701 N N . GLY A 1 91 ? -15.864 -6.363 17.109 1.00 87.31 91 GLY A N 1
ATOM 702 C CA . GLY A 1 91 ? -15.945 -5.245 16.183 1.00 87.31 91 GLY A CA 1
ATOM 703 C C . GLY A 1 91 ? -15.227 -5.543 14.864 1.00 87.31 91 GLY A C 1
ATOM 704 O O . GLY A 1 91 ? -14.119 -6.077 14.856 1.00 87.31 91 GLY A O 1
ATOM 705 N N . ILE A 1 92 ? -15.846 -5.172 13.741 1.00 90.75 92 ILE A N 1
ATOM 706 C CA . ILE A 1 92 ? -15.277 -5.361 12.401 1.00 90.75 92 ILE A CA 1
ATOM 707 C C . ILE A 1 92 ? -14.835 -4.008 11.856 1.00 90.75 92 ILE A C 1
ATOM 709 O O . ILE A 1 92 ? -15.660 -3.121 11.646 1.00 90.75 92 ILE A O 1
ATOM 713 N N . VAL A 1 93 ? -13.538 -3.874 11.580 1.00 91.75 93 VAL A N 1
ATOM 714 C CA . VAL A 1 93 ? -12.993 -2.744 10.822 1.00 91.75 93 VAL A CA 1
ATOM 715 C C . VAL A 1 93 ? -12.978 -3.118 9.344 1.00 91.75 93 VAL A C 1
ATOM 717 O O . VAL A 1 93 ? -12.379 -4.122 8.955 1.00 91.75 93 VAL A O 1
ATOM 720 N N . ARG A 1 94 ? -13.634 -2.318 8.507 1.00 94.88 94 ARG A N 1
ATOM 721 C CA . ARG A 1 94 ? -13.606 -2.468 7.049 1.00 94.88 94 ARG A CA 1
ATOM 722 C C . ARG A 1 94 ? -12.467 -1.631 6.491 1.00 94.88 94 ARG A C 1
ATOM 724 O O . ARG A 1 94 ? -12.422 -0.426 6.711 1.00 94.88 94 ARG A O 1
ATOM 731 N N . LEU A 1 95 ? -11.554 -2.267 5.767 1.00 94.69 95 LEU A N 1
ATOM 732 C CA . LEU A 1 95 ? -10.440 -1.592 5.108 1.00 94.69 95 LEU A CA 1
ATOM 733 C C . LEU A 1 95 ? -10.700 -1.531 3.605 1.00 94.69 95 LEU A C 1
ATOM 735 O O . LEU A 1 95 ? -10.946 -2.561 2.979 1.00 94.69 95 LEU A O 1
ATOM 739 N N . THR A 1 96 ? -10.596 -0.338 3.027 1.00 95.94 96 THR A N 1
ATOM 740 C CA . THR A 1 96 ? -10.683 -0.133 1.577 1.00 95.94 96 THR A CA 1
ATOM 741 C C . THR A 1 96 ? -9.363 0.429 1.082 1.00 95.94 96 THR A C 1
ATOM 743 O O . THR A 1 96 ? -8.936 1.501 1.512 1.00 95.94 96 THR A O 1
ATOM 746 N N . MET A 1 97 ? -8.716 -0.303 0.177 1.00 95.38 97 MET A N 1
ATOM 747 C CA . MET A 1 97 ? -7.458 0.097 -0.445 1.00 95.38 97 MET A CA 1
ATOM 748 C C . MET A 1 97 ? -7.703 0.581 -1.871 1.00 95.38 97 MET A C 1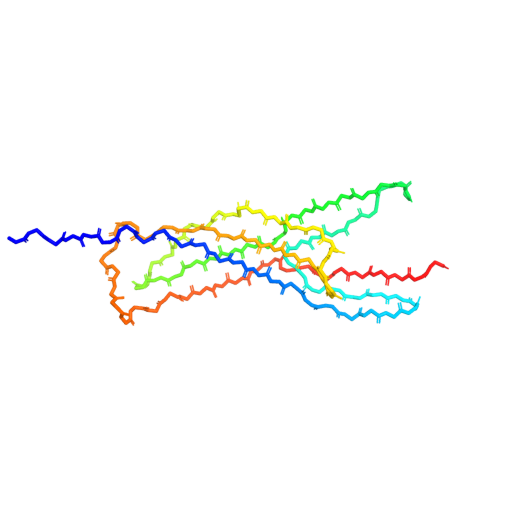
ATOM 750 O O . MET A 1 97 ? -8.397 -0.067 -2.649 1.00 95.38 97 MET A O 1
ATOM 754 N N . THR A 1 98 ? -7.127 1.729 -2.210 1.00 96.50 98 THR A N 1
ATOM 755 C CA . THR A 1 98 ? -7.232 2.361 -3.532 1.00 96.50 98 THR A CA 1
ATOM 756 C C . THR A 1 98 ? -5.862 2.846 -3.989 1.00 96.50 98 THR A C 1
ATOM 758 O O . THR A 1 98 ? -4.921 2.869 -3.199 1.00 96.50 98 THR A O 1
ATOM 761 N N . GLY A 1 99 ? -5.730 3.232 -5.260 1.00 96.25 99 GLY A N 1
ATOM 762 C CA . GLY A 1 99 ? -4.462 3.752 -5.786 1.00 96.25 99 GLY A CA 1
ATOM 763 C C . GLY A 1 99 ? -3.357 2.700 -5.909 1.00 96.25 99 GLY A C 1
ATOM 764 O O . GLY A 1 99 ? -2.180 3.056 -5.900 1.00 96.25 99 GLY A O 1
ATOM 765 N N . LEU A 1 100 ? -3.721 1.416 -6.014 1.00 96.94 100 LEU A N 1
ATOM 766 C CA . LEU A 1 100 ? -2.775 0.389 -6.440 1.00 96.94 100 LEU A CA 1
ATOM 767 C C . LEU A 1 100 ? -2.279 0.703 -7.853 1.00 96.94 100 LEU A C 1
ATOM 769 O O . LEU A 1 100 ? -3.012 1.252 -8.678 1.00 96.94 100 LEU A O 1
ATOM 773 N N . TYR A 1 101 ? -1.031 0.346 -8.106 1.00 97.31 101 TYR A N 1
ATOM 774 C CA . TYR A 1 101 ? -0.332 0.592 -9.348 1.00 97.31 101 TYR A CA 1
ATOM 775 C C . TYR A 1 101 ? 0.131 -0.729 -9.953 1.00 97.31 101 TYR A C 1
ATOM 777 O O . TYR A 1 101 ? 0.643 -1.601 -9.250 1.00 97.31 101 TYR A O 1
ATOM 785 N N . GLU A 1 102 ? -0.041 -0.868 -11.264 1.00 96.75 102 GLU A N 1
ATOM 786 C CA . GLU A 1 102 ? 0.507 -1.986 -12.022 1.00 96.75 102 GLU A CA 1
ATOM 787 C C . GLU A 1 102 ? 1.903 -1.611 -12.521 1.00 96.75 102 GLU A C 1
ATOM 789 O O . GLU A 1 102 ? 2.072 -0.840 -13.466 1.00 96.75 102 GLU A O 1
ATOM 794 N N . ASN A 1 103 ? 2.923 -2.152 -11.863 1.00 95.31 103 ASN A N 1
ATOM 795 C CA . ASN A 1 103 ? 4.293 -2.044 -12.332 1.00 95.31 103 ASN A CA 1
ATOM 796 C C . ASN A 1 103 ? 4.518 -3.073 -13.440 1.00 95.31 103 ASN A C 1
ATOM 798 O O . ASN A 1 103 ? 4.273 -4.261 -13.231 1.00 95.31 103 ASN A O 1
ATOM 802 N N . VAL A 1 104 ? 5.001 -2.623 -14.598 1.00 94.56 104 VAL A N 1
ATOM 803 C CA . VAL A 1 104 ? 5.291 -3.477 -15.754 1.00 94.56 104 VAL A CA 1
ATOM 804 C C . VAL A 1 104 ? 6.723 -3.237 -16.203 1.00 94.56 104 VAL A C 1
ATOM 806 O O . VAL A 1 104 ? 7.094 -2.117 -16.553 1.00 94.56 104 VAL A O 1
ATOM 809 N N . TRP A 1 105 ? 7.506 -4.308 -16.249 1.00 91.75 105 TRP A N 1
ATOM 810 C CA . TRP A 1 105 ? 8.860 -4.316 -16.785 1.00 91.75 105 TRP A CA 1
ATOM 811 C C . TRP A 1 105 ? 8.927 -5.247 -17.983 1.00 91.75 105 TRP A C 1
ATOM 813 O O . TRP A 1 105 ? 8.372 -6.346 -17.967 1.00 91.75 105 TRP A O 1
ATOM 823 N N . ARG A 1 106 ? 9.618 -4.803 -19.027 1.00 90.12 106 ARG A N 1
ATOM 824 C CA . ARG A 1 106 ? 9.866 -5.582 -20.237 1.00 90.12 106 ARG A CA 1
ATOM 825 C C . ARG A 1 106 ? 11.357 -5.578 -20.505 1.00 90.12 106 ARG A C 1
ATOM 827 O O . ARG A 1 106 ? 12.017 -4.569 -20.251 1.00 90.12 106 ARG A O 1
ATOM 834 N N . GLU A 1 107 ? 11.855 -6.701 -20.996 1.00 80.31 107 GLU A N 1
ATOM 835 C CA . GLU A 1 107 ? 13.183 -6.745 -21.593 1.00 80.31 107 GLU A CA 1
ATOM 836 C C . GLU A 1 107 ? 13.242 -5.723 -22.743 1.00 80.31 107 GLU A C 1
ATOM 838 O O . GLU A 1 107 ? 12.243 -5.512 -23.441 1.00 80.31 107 GLU A O 1
ATOM 843 N N . ARG A 1 108 ? 14.366 -5.009 -22.849 1.00 65.50 108 ARG A N 1
ATOM 844 C CA . ARG A 1 108 ? 14.584 -3.998 -23.890 1.00 65.50 108 ARG A CA 1
ATOM 845 C C . ARG A 1 108 ? 14.982 -4.637 -25.208 1.00 65.50 108 ARG A C 1
ATOM 847 O O . ARG A 1 108 ? 15.753 -5.617 -25.160 1.00 65.50 108 ARG A O 1
#

Organism: NCBI:txid1508390

Sequence (108 aa):
MARKNHVGVYEIGFRSSGHYSLTGATLISGVQHKTVNDESFTSTVTAKLTAEYEGKTYKIQSTGYCGLNYKDGDCFSFAFSLEDEPVRKDGIVRLTMTGLYENVWRER

pLDDT: mean 87.04, std 13.27, range [35.03, 97.31]

Radius of gyration: 17.94 Å; chains: 1; bounding box: 41×23×62 Å

Secondary structure (DSSP, 8-state):
--------EEEEEEE---EEETTEEEEEESEEEEEETTTEEEEEE--EEEEEETTEEEE-EEEEEEEEEETTEEEEEEEEE-TTS---TT---EEEEE--EEEEEE--

Foldseek 3Di:
DDDPQDWDKDKDKDWWAWDDDPFWIKTWFQKDWDDDPVPDIDIDRQKAKWKDWPRDIWHKDWPDKAAQPDPGGIMTMIITIPRVDRDDPPTDIDMDMDRTDMHITGDD